Protein AF-K2CD62-F1 (afdb_monomer_lite)

Sequence (181 aa):
MSFVRIITGLVWGLQPFIFGIGLYHETVLDNAFIFGSSLVYMVALFSIPYIVRHKRLSSLMQALLIMNMLLNGFGAYGLYTITYHYDDMVHFLSPALLTWGICVWFAPKQLWRPAVFAIVIGLIWEPAEYYGDQIFSTRAYGQSGQPLDTLYDIMMDSFGVWLGLGVFWLTRRPVLNWVRG

Foldseek 3Di:
DDPVVVVVCVVVVVVCVVVVPDDDDLLVLLVVLLVVVVVVLVVVLVCLCVVPVQPLLNVLVNVLSVVLNVLVVVCSVCPVVVDVCSLLVSLQQNLLSQLLSVCLVDDVVPSVVSLVVLLVVLVVVVVVVVVSCVVSVDCSPNHPPDPCRSVSSSVSNNNSNVNSS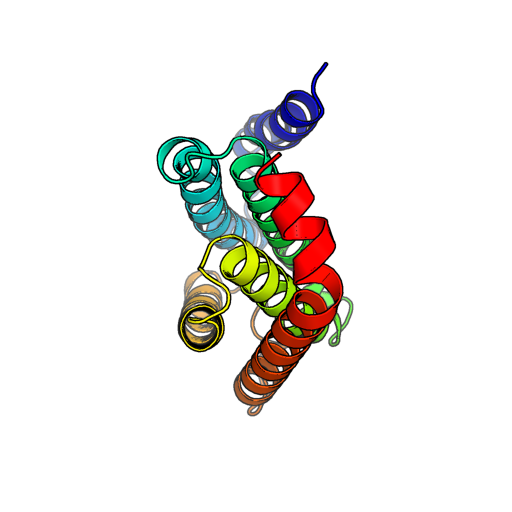VVCVVCVVVSNVVRVD

Secondary structure (DSSP, 8-state):
--HHHHHHHHHHHSHHHHHHS---STHHHHHHHHHHHHHHHHHHHHHHHHH---HHHHHHHHHHHHHHHHHHHHIIIIIHHH-HHHHHHHHHHHHHHHHHHHHHHS-TT-THHHHHHHHHHHHHHHHHHHHHHHHH--S-SSTTT-TTHHHHHHHHHHHHHHHHHHHHHHHHHHHHHHHH-

Radius of gyration: 17.49 Å; chains: 1; bounding box: 36×40×45 Å

Structure (mmCIF, N/CA/C/O backbone):
data_AF-K2CD62-F1
#
_entry.id   AF-K2CD62-F1
#
loop_
_atom_site.group_PDB
_atom_site.id
_atom_site.type_symbol
_atom_site.label_atom_id
_atom_site.label_alt_id
_atom_site.label_comp_id
_atom_site.label_asym_id
_atom_site.label_entity_id
_atom_site.label_seq_id
_atom_site.pdbx_PDB_ins_code
_atom_site.Cartn_x
_atom_site.Cartn_y
_atom_site.Cartn_z
_atom_site.occupancy
_atom_site.B_iso_or_equiv
_atom_site.auth_seq_id
_atom_site.auth_comp_id
_atom_site.auth_asym_id
_atom_site.auth_atom_id
_atom_site.pdbx_PDB_model_num
ATOM 1 N N . MET A 1 1 ? 5.602 23.142 12.545 1.00 42.88 1 MET A N 1
ATOM 2 C CA . MET A 1 1 ? 5.194 22.750 11.174 1.00 42.88 1 MET A CA 1
ATOM 3 C C . MET A 1 1 ? 4.711 21.309 11.226 1.00 42.88 1 MET A C 1
ATOM 5 O O . MET A 1 1 ? 5.395 20.508 11.846 1.00 42.88 1 MET A O 1
ATOM 9 N N . SER A 1 2 ? 3.538 20.975 10.675 1.00 48.81 2 SER A N 1
ATOM 10 C CA . SER A 1 2 ? 3.088 19.575 10.649 1.00 48.81 2 SER A CA 1
ATOM 11 C C . SER A 1 2 ? 3.935 18.770 9.663 1.00 48.81 2 SER A C 1
ATOM 13 O O . SER A 1 2 ? 4.330 19.295 8.625 1.00 48.81 2 SER A O 1
ATOM 15 N N . PHE A 1 3 ? 4.179 17.494 9.964 1.00 36.06 3 PHE A N 1
ATOM 16 C CA . PHE A 1 3 ? 4.850 16.542 9.068 1.00 36.06 3 PHE A CA 1
ATOM 17 C C . PHE A 1 3 ? 4.225 16.533 7.660 1.00 36.06 3 PHE A C 1
ATOM 19 O O . PHE A 1 3 ? 4.929 16.514 6.656 1.00 36.06 3 PHE A O 1
ATOM 26 N N . VAL A 1 4 ? 2.901 16.714 7.597 1.00 37.34 4 VAL A N 1
ATOM 27 C CA . VAL A 1 4 ? 2.138 16.909 6.357 1.00 37.34 4 VAL A CA 1
ATOM 28 C C . VAL A 1 4 ? 2.678 18.082 5.537 1.00 37.34 4 VAL A C 1
ATOM 30 O O . VAL A 1 4 ? 2.911 17.916 4.354 1.00 37.34 4 VAL A O 1
ATOM 33 N N . ARG A 1 5 ? 2.972 19.240 6.143 1.00 36.78 5 ARG A N 1
ATOM 34 C CA . ARG A 1 5 ? 3.532 20.395 5.414 1.00 36.78 5 ARG A CA 1
ATOM 35 C C . ARG A 1 5 ? 4.963 20.168 4.924 1.00 36.78 5 ARG A C 1
ATOM 37 O O . ARG A 1 5 ? 5.334 20.773 3.928 1.00 36.78 5 ARG A O 1
ATOM 44 N N . ILE A 1 6 ? 5.744 19.319 5.592 1.00 42.03 6 ILE A N 1
ATOM 45 C CA . ILE A 1 6 ? 7.111 18.972 5.170 1.00 42.03 6 ILE A CA 1
ATOM 46 C C . ILE A 1 6 ? 7.056 18.059 3.942 1.00 42.03 6 ILE A C 1
ATOM 48 O O . ILE A 1 6 ? 7.719 18.336 2.950 1.00 42.03 6 ILE A O 1
ATOM 52 N N . ILE A 1 7 ? 6.195 17.038 3.964 1.00 44.47 7 ILE A N 1
ATOM 53 C CA . ILE A 1 7 ? 5.979 16.138 2.823 1.00 44.47 7 ILE A CA 1
ATOM 54 C C . ILE A 1 7 ? 5.320 16.883 1.656 1.00 44.47 7 ILE A C 1
ATOM 56 O O . ILE A 1 7 ? 5.773 16.758 0.526 1.00 44.47 7 ILE A O 1
ATOM 60 N N . THR A 1 8 ? 4.318 17.734 1.907 1.00 42.09 8 THR A N 1
ATOM 61 C CA . THR A 1 8 ? 3.748 18.616 0.876 1.00 42.09 8 THR A CA 1
ATOM 62 C C . THR A 1 8 ? 4.818 19.559 0.317 1.00 42.09 8 THR A C 1
ATOM 64 O O . THR A 1 8 ? 4.896 19.735 -0.888 1.00 42.09 8 THR A O 1
ATOM 67 N N . GLY A 1 9 ? 5.697 20.115 1.153 1.00 39.41 9 GLY A N 1
ATOM 68 C CA . GLY A 1 9 ? 6.810 20.949 0.696 1.00 39.41 9 GLY A CA 1
ATOM 69 C C . GLY A 1 9 ? 7.837 20.195 -0.154 1.00 39.41 9 GLY A C 1
ATOM 70 O O . GLY A 1 9 ? 8.341 20.758 -1.115 1.00 39.41 9 GLY A O 1
ATOM 71 N N . LEU A 1 10 ? 8.112 18.926 0.148 1.00 44.22 10 LEU A N 1
ATOM 72 C CA . LEU A 1 10 ? 9.024 18.084 -0.634 1.00 44.22 10 LEU A CA 1
ATOM 73 C C . LEU A 1 10 ? 8.400 17.648 -1.967 1.00 44.22 10 LEU A C 1
ATOM 75 O O . LEU A 1 10 ? 9.034 17.776 -3.009 1.00 44.22 10 LEU A O 1
ATOM 79 N N . VAL A 1 11 ? 7.141 17.206 -1.944 1.00 44.22 11 VAL A N 1
ATOM 80 C CA . VAL A 1 11 ? 6.405 16.729 -3.128 1.00 44.22 11 VAL A CA 1
ATOM 81 C C . VAL A 1 11 ? 6.076 17.875 -4.090 1.00 44.22 11 VAL A C 1
ATOM 83 O O . VAL A 1 11 ? 6.214 17.715 -5.298 1.00 44.22 11 VAL A O 1
ATOM 86 N N . TRP A 1 12 ? 5.695 19.049 -3.578 1.00 44.09 12 TRP A N 1
ATOM 87 C CA . TRP A 1 12 ? 5.367 20.215 -4.409 1.00 44.09 12 TRP A CA 1
ATOM 88 C C . TRP A 1 12 ? 6.572 21.124 -4.686 1.00 44.09 12 TRP A C 1
ATOM 90 O O . TRP A 1 12 ? 6.592 21.818 -5.696 1.00 44.09 12 TRP A O 1
ATOM 100 N N . GLY A 1 13 ? 7.592 21.137 -3.822 1.00 46.19 13 GLY A N 1
ATOM 101 C CA . GLY A 1 13 ? 8.785 21.975 -3.991 1.00 46.19 13 GLY A CA 1
ATOM 102 C C . GLY A 1 13 ? 9.747 21.473 -5.069 1.00 46.19 13 GLY A C 1
ATOM 103 O O . GLY A 1 13 ? 10.454 22.277 -5.669 1.00 46.19 13 GLY A O 1
ATOM 104 N N . LEU A 1 14 ? 9.741 20.168 -5.360 1.00 44.09 14 LEU A N 1
ATOM 105 C CA . LEU A 1 14 ? 10.559 19.574 -6.424 1.00 44.09 14 LEU A CA 1
ATOM 106 C C . LEU A 1 14 ? 9.918 19.685 -7.821 1.00 44.09 14 LEU A C 1
ATOM 108 O O . LEU A 1 14 ? 10.620 19.594 -8.825 1.00 44.09 14 LEU A O 1
ATOM 112 N N . GLN A 1 15 ? 8.609 19.944 -7.909 1.00 47.34 15 GLN A N 1
ATOM 113 C CA . GLN A 1 15 ? 7.868 19.975 -9.178 1.00 47.34 15 GLN A CA 1
ATOM 114 C C . GLN A 1 15 ? 8.285 21.107 -10.141 1.00 47.34 15 GLN A C 1
ATOM 116 O O . GLN A 1 15 ? 8.536 20.813 -11.309 1.00 47.34 15 GLN A O 1
ATOM 121 N N . PRO A 1 16 ? 8.430 22.383 -9.729 1.00 45.41 16 PRO A N 1
ATOM 122 C CA . PRO A 1 16 ? 8.771 23.460 -10.667 1.00 45.41 16 PRO A CA 1
ATOM 123 C C . PRO A 1 16 ? 10.185 23.333 -11.250 1.00 45.41 16 PRO A C 1
ATOM 125 O O . PRO A 1 16 ? 10.438 23.784 -12.364 1.00 45.41 16 PRO A O 1
ATOM 128 N N . PHE A 1 17 ? 11.102 22.705 -10.508 1.00 43.62 17 PHE A N 1
ATOM 129 C CA . PHE A 1 17 ? 12.497 22.530 -10.917 1.00 43.62 17 PHE A CA 1
ATOM 130 C C . PHE A 1 17 ? 12.655 21.477 -12.019 1.00 43.62 17 PHE A C 1
ATOM 132 O O . PHE A 1 17 ? 13.476 21.644 -12.916 1.00 43.62 17 PHE A O 1
ATOM 139 N N . ILE A 1 18 ? 11.841 20.420 -11.979 1.00 43.66 18 ILE A N 1
ATOM 140 C CA . ILE A 1 18 ? 11.876 19.329 -12.961 1.00 43.66 18 ILE A CA 1
ATOM 141 C C . ILE A 1 18 ? 11.192 19.757 -14.270 1.00 43.66 18 ILE A C 1
ATOM 143 O O . ILE A 1 18 ? 11.719 19.501 -15.350 1.00 43.66 18 ILE A O 1
ATOM 147 N N . PHE A 1 19 ? 10.071 20.485 -14.192 1.00 40.50 19 PHE A N 1
ATOM 148 C CA . PHE A 1 19 ? 9.355 20.967 -15.382 1.00 40.50 19 PHE A CA 1
ATOM 149 C C . PHE A 1 19 ? 10.038 22.156 -16.084 1.00 40.50 19 PHE A C 1
ATOM 151 O O . PHE A 1 19 ? 9.897 22.305 -17.296 1.00 40.50 19 PHE A O 1
ATOM 158 N N . GLY A 1 20 ? 10.780 23.003 -15.360 1.00 38.69 20 GLY A N 1
ATOM 159 C CA . GLY A 1 20 ? 11.365 24.232 -15.913 1.00 38.69 20 GLY A CA 1
ATOM 160 C C . GLY A 1 20 ? 12.650 24.058 -16.733 1.00 38.69 20 GLY A C 1
ATOM 161 O O . GLY A 1 20 ? 13.001 24.965 -17.483 1.00 38.69 20 GLY A O 1
ATOM 162 N N . ILE A 1 21 ? 13.362 22.931 -16.602 1.00 40.84 21 ILE A N 1
ATOM 163 C CA . ILE A 1 21 ? 14.735 22.785 -17.134 1.00 40.84 21 ILE A CA 1
ATOM 164 C C . ILE A 1 21 ? 14.799 21.919 -18.410 1.00 40.84 21 ILE A C 1
ATOM 166 O O . ILE A 1 21 ? 15.833 21.879 -19.067 1.00 40.84 21 ILE A O 1
ATOM 170 N N . GLY A 1 22 ? 13.691 21.303 -18.842 1.00 38.56 22 GLY A N 1
ATOM 171 C CA . GLY A 1 22 ? 13.569 20.764 -20.207 1.00 38.56 22 GLY A CA 1
ATOM 172 C C . GLY A 1 22 ? 14.662 19.766 -20.616 1.00 38.56 22 GLY A C 1
ATOM 173 O O . GLY A 1 22 ? 15.227 19.889 -21.701 1.00 38.56 22 GLY A O 1
ATOM 174 N N . LEU A 1 23 ? 14.968 18.785 -19.764 1.00 36.06 23 LEU A N 1
ATOM 175 C CA . LEU A 1 23 ? 15.895 17.696 -20.085 1.00 36.06 23 LEU A CA 1
ATOM 176 C C . LEU A 1 23 ? 15.093 16.435 -20.429 1.00 36.06 23 LEU A C 1
ATOM 178 O O . LEU A 1 23 ? 14.470 15.833 -19.558 1.00 36.06 23 LEU A O 1
ATOM 182 N N . TYR A 1 24 ? 15.091 16.064 -21.710 1.00 43.22 24 TYR A N 1
ATOM 183 C CA . TYR A 1 24 ? 14.355 14.916 -22.243 1.00 43.22 24 TYR A CA 1
ATOM 184 C C . TYR A 1 24 ? 15.285 13.704 -22.438 1.00 43.22 24 TYR A C 1
ATOM 186 O O . TYR A 1 24 ? 16.243 13.782 -23.204 1.00 43.22 24 TYR A O 1
ATOM 194 N N . HIS A 1 25 ? 14.989 12.599 -21.743 1.00 41.88 25 HIS A N 1
ATOM 195 C CA . HIS A 1 25 ? 15.550 11.241 -21.894 1.00 41.88 25 HIS A CA 1
ATOM 196 C C . HIS A 1 25 ? 14.562 10.218 -21.271 1.00 41.88 25 HIS A C 1
ATOM 198 O O . HIS A 1 25 ? 13.561 10.657 -20.711 1.00 41.88 25 HIS A O 1
ATOM 204 N N . GLU A 1 26 ? 14.802 8.893 -21.360 1.00 45.34 26 GLU A N 1
ATOM 205 C CA . GLU A 1 26 ? 13.939 7.788 -20.839 1.00 45.34 26 GLU A CA 1
ATOM 206 C C . GLU A 1 26 ? 13.323 8.044 -19.441 1.00 45.34 26 GLU A C 1
ATOM 208 O O . GLU A 1 26 ? 12.186 7.666 -19.175 1.00 45.34 26 GLU A O 1
ATOM 213 N N . THR A 1 27 ? 14.000 8.831 -18.605 1.00 47.22 27 THR A N 1
ATOM 214 C CA . THR A 1 27 ? 13.518 9.358 -17.319 1.00 47.22 27 THR A CA 1
ATOM 215 C C . THR A 1 27 ? 12.177 10.116 -17.368 1.00 47.22 27 THR A C 1
ATOM 217 O O . THR A 1 27 ? 11.486 10.200 -16.357 1.00 47.22 27 THR A O 1
ATOM 220 N N . VAL A 1 28 ? 11.770 10.701 -18.502 1.00 43.00 28 VAL A N 1
ATOM 221 C CA . VAL A 1 28 ? 10.514 11.476 -18.643 1.00 43.00 28 VAL A CA 1
ATOM 222 C C . VAL A 1 28 ? 9.270 10.581 -18.628 1.00 43.00 28 VAL A C 1
ATOM 224 O O . VAL A 1 28 ? 8.196 11.034 -18.232 1.00 43.00 28 VAL A O 1
ATOM 227 N N . LEU A 1 29 ? 9.407 9.319 -19.026 1.00 43.34 29 LEU A N 1
ATOM 228 C CA . LEU A 1 29 ? 8.291 8.385 -19.121 1.00 43.34 29 LEU A CA 1
ATOM 229 C C . LEU A 1 29 ? 8.080 7.612 -17.804 1.00 43.34 29 LEU A C 1
ATOM 231 O O . LEU A 1 29 ? 6.934 7.510 -17.363 1.00 43.34 29 LEU A O 1
ATOM 235 N N . ASP A 1 30 ? 9.156 7.255 -17.087 1.00 48.59 30 ASP A N 1
ATOM 236 C CA . ASP A 1 30 ? 9.096 6.853 -15.665 1.00 48.59 30 ASP A CA 1
ATOM 237 C C . ASP A 1 30 ? 8.337 7.905 -14.835 1.00 48.59 30 ASP A C 1
ATOM 239 O O . ASP A 1 30 ? 7.429 7.597 -14.061 1.00 48.59 30 ASP A O 1
ATOM 243 N N . ASN A 1 31 ? 8.621 9.191 -15.071 1.00 50.00 31 ASN A N 1
ATOM 244 C CA . ASN A 1 31 ? 7.945 10.300 -14.398 1.00 50.00 31 ASN A CA 1
ATOM 245 C C . ASN A 1 31 ? 6.434 10.371 -14.683 1.00 50.00 31 ASN A C 1
ATOM 247 O O . ASN A 1 31 ? 5.696 10.873 -13.837 1.00 50.00 31 ASN A O 1
ATOM 251 N N . ALA A 1 32 ? 5.951 9.880 -15.830 1.00 49.22 32 ALA A N 1
ATOM 252 C CA . ALA A 1 32 ? 4.527 9.866 -16.169 1.00 49.22 32 ALA A CA 1
ATOM 253 C C . ALA A 1 32 ? 3.766 8.735 -15.451 1.00 49.22 32 ALA A C 1
ATOM 255 O O . ALA A 1 32 ? 2.654 8.965 -14.967 1.00 49.22 32 ALA A O 1
ATOM 256 N N . PHE A 1 33 ? 4.378 7.554 -15.304 1.00 52.56 33 PHE A N 1
ATOM 257 C CA . PHE A 1 33 ? 3.842 6.460 -14.483 1.00 52.56 33 PHE A CA 1
ATOM 258 C C . PHE A 1 33 ? 3.861 6.816 -12.987 1.00 52.56 33 PHE A C 1
ATOM 260 O O . PHE A 1 33 ? 2.848 6.678 -12.292 1.00 52.56 33 PHE A O 1
ATOM 267 N N . ILE A 1 34 ? 4.966 7.398 -12.505 1.00 58.00 34 ILE A N 1
ATOM 268 C CA . ILE A 1 34 ? 5.074 7.966 -11.151 1.00 58.00 34 ILE A CA 1
ATOM 269 C C . ILE A 1 34 ? 4.011 9.050 -10.942 1.00 58.00 34 ILE A C 1
ATOM 271 O O . ILE A 1 34 ? 3.372 9.099 -9.892 1.00 58.00 34 ILE A O 1
ATOM 275 N N . PHE A 1 35 ? 3.777 9.913 -11.935 1.00 57.06 35 PHE A N 1
ATOM 276 C CA . PHE A 1 35 ? 2.762 10.965 -11.874 1.00 57.06 35 PHE A CA 1
ATOM 277 C C . PHE A 1 35 ? 1.337 10.399 -11.818 1.00 57.06 35 PHE A C 1
ATOM 279 O O . PHE A 1 35 ? 0.546 10.824 -10.974 1.00 57.06 35 PHE A O 1
ATOM 286 N N . GLY A 1 36 ? 1.010 9.423 -12.670 1.00 58.41 36 GLY A N 1
ATOM 287 C CA . GLY A 1 36 ? -0.306 8.784 -12.713 1.00 58.41 36 GLY A CA 1
ATOM 288 C C . GLY A 1 36 ? -0.634 8.030 -11.425 1.00 58.41 36 GLY A C 1
ATOM 289 O O . GLY A 1 36 ? -1.690 8.253 -10.828 1.00 58.41 36 GLY A O 1
ATOM 290 N N . SER A 1 37 ? 0.300 7.208 -10.940 1.00 62.06 37 SER A N 1
ATOM 291 C CA . SER A 1 37 ? 0.161 6.507 -9.659 1.00 62.06 37 SER A CA 1
ATOM 292 C C . SER A 1 37 ? 0.064 7.501 -8.496 1.00 62.06 37 SER A C 1
ATOM 294 O O . SER A 1 37 ? -0.847 7.398 -7.669 1.00 62.06 37 SER A O 1
ATOM 296 N N . SER A 1 38 ? 0.899 8.546 -8.478 1.00 64.19 38 SER A N 1
ATOM 297 C CA . SER A 1 38 ? 0.837 9.603 -7.462 1.00 64.19 38 SER A CA 1
ATOM 298 C C . SER A 1 38 ? -0.506 10.328 -7.443 1.00 64.19 38 SER A C 1
ATOM 300 O O . SER A 1 38 ? -1.024 10.598 -6.362 1.00 64.19 38 SER A O 1
ATOM 302 N N . LEU A 1 39 ? -1.113 10.602 -8.602 1.00 64.44 39 LEU A N 1
ATOM 303 C CA . LEU A 1 39 ? -2.428 11.241 -8.681 1.00 64.44 39 LEU A CA 1
ATOM 304 C C . LEU A 1 39 ? -3.521 10.355 -8.066 1.00 64.44 39 LEU A C 1
ATOM 306 O O . LEU A 1 39 ? -4.343 10.852 -7.293 1.00 64.44 39 LEU A O 1
ATOM 310 N N . VAL A 1 40 ? -3.503 9.047 -8.341 1.00 65.38 40 VAL A N 1
ATOM 311 C CA . VAL A 1 40 ? -4.442 8.077 -7.749 1.00 65.38 40 VAL A CA 1
ATOM 312 C C . VAL A 1 40 ? -4.294 8.036 -6.228 1.00 65.38 40 VAL A C 1
ATOM 314 O O . VAL A 1 40 ? -5.287 8.163 -5.503 1.00 65.38 40 VAL A O 1
ATOM 317 N N . TYR A 1 41 ? -3.062 7.942 -5.721 1.00 67.62 41 TYR A N 1
ATOM 318 C CA . TYR A 1 41 ? -2.822 7.979 -4.281 1.00 67.62 41 TYR A CA 1
ATOM 319 C C . TYR A 1 41 ? -3.196 9.328 -3.656 1.00 67.62 41 TYR A C 1
ATOM 321 O O . TYR A 1 41 ? -3.754 9.350 -2.561 1.00 67.62 41 TYR A O 1
ATOM 329 N N . MET A 1 42 ? -2.955 10.453 -4.333 1.00 67.75 42 MET A N 1
ATOM 330 C CA . MET A 1 42 ? -3.358 11.780 -3.857 1.00 67.75 42 MET A CA 1
ATOM 331 C C . MET A 1 42 ? -4.879 11.892 -3.750 1.00 67.75 42 MET A C 1
ATOM 333 O O . MET A 1 42 ? -5.381 12.316 -2.708 1.00 67.75 42 MET A O 1
ATOM 337 N N . VAL A 1 43 ? -5.627 11.456 -4.769 1.00 72.75 43 VAL A N 1
ATOM 338 C CA . VAL A 1 43 ? -7.096 11.399 -4.716 1.00 72.75 43 VAL A CA 1
ATOM 339 C C . VAL A 1 43 ? -7.551 10.547 -3.533 1.00 72.75 43 VAL A C 1
ATOM 341 O O . VAL A 1 43 ? -8.404 10.991 -2.759 1.00 72.75 43 VAL A O 1
ATOM 344 N N . ALA A 1 44 ? -6.949 9.373 -3.324 1.00 71.50 44 ALA A N 1
ATOM 345 C CA . ALA A 1 44 ? -7.261 8.523 -2.179 1.00 71.50 44 ALA A CA 1
ATOM 346 C C . ALA A 1 44 ? -6.970 9.235 -0.843 1.00 71.50 44 ALA A C 1
ATOM 348 O O . ALA A 1 44 ? -7.854 9.324 0.011 1.00 71.50 44 ALA A O 1
ATOM 349 N N . LEU A 1 45 ? -5.781 9.825 -0.680 1.00 76.94 45 LEU A N 1
ATOM 350 C CA . LEU A 1 45 ? -5.349 10.540 0.527 1.00 76.94 45 LEU A CA 1
ATOM 351 C C . LEU A 1 45 ? -6.267 11.705 0.900 1.00 76.94 45 LEU A C 1
ATOM 353 O O . LEU A 1 45 ? -6.580 11.883 2.084 1.00 76.94 45 LEU A O 1
ATOM 357 N N . PHE A 1 46 ? -6.700 12.485 -0.092 1.00 76.81 46 PHE A N 1
ATOM 358 C CA . PHE A 1 46 ? -7.619 13.600 0.118 1.00 76.81 46 PHE A CA 1
ATOM 359 C C . PHE A 1 46 ? -9.055 13.138 0.353 1.00 76.81 46 PHE A C 1
ATOM 361 O O . PHE A 1 46 ? -9.780 13.816 1.073 1.00 76.81 46 PHE A O 1
ATOM 368 N N . SER A 1 47 ? -9.457 11.982 -0.178 1.00 77.69 47 SER A N 1
ATOM 369 C CA . SER A 1 47 ? -10.806 11.435 0.012 1.00 77.69 47 SER A CA 1
ATOM 370 C C . SER A 1 47 ? -10.989 10.767 1.381 1.00 77.69 47 SER A C 1
ATOM 372 O O . SER A 1 47 ? -12.081 10.818 1.949 1.00 77.69 47 SER A O 1
ATOM 374 N N . ILE A 1 48 ? -9.930 10.179 1.952 1.00 79.00 48 ILE A N 1
ATOM 375 C CA . ILE A 1 48 ? -9.989 9.407 3.208 1.00 79.00 48 ILE A CA 1
ATOM 376 C C . ILE A 1 48 ? -10.644 10.172 4.379 1.00 79.00 48 ILE A C 1
ATOM 378 O O . ILE A 1 48 ? -11.534 9.592 5.000 1.00 79.00 48 ILE A O 1
ATOM 382 N N . PRO A 1 49 ? -10.322 11.449 4.674 1.00 80.31 49 PRO A N 1
ATOM 383 C CA . PRO A 1 49 ? -10.967 12.197 5.762 1.00 80.31 49 PRO A CA 1
ATOM 384 C C . PRO A 1 49 ? -12.474 12.396 5.602 1.00 80.31 49 PRO A C 1
ATOM 386 O O . PRO A 1 49 ? -13.175 12.570 6.597 1.00 80.31 49 PRO A O 1
ATOM 389 N N . TYR A 1 50 ? -12.973 12.391 4.365 1.00 78.50 50 TYR A N 1
ATOM 390 C CA . TYR A 1 50 ? -14.394 12.580 4.074 1.00 78.50 50 TYR A CA 1
ATOM 391 C C . TYR A 1 50 ? -15.168 11.261 4.129 1.00 78.50 50 TYR A C 1
ATOM 393 O O . TYR A 1 50 ? -16.332 11.241 4.527 1.00 78.50 50 TYR A O 1
ATOM 401 N N . ILE A 1 51 ? -14.518 10.153 3.765 1.00 81.19 51 ILE A N 1
ATOM 402 C CA . ILE A 1 51 ? -15.124 8.818 3.775 1.00 81.19 51 ILE A CA 1
ATOM 403 C C . ILE A 1 51 ? -15.049 8.200 5.186 1.00 81.19 51 ILE A C 1
ATOM 405 O O . ILE A 1 51 ? -15.983 7.535 5.645 1.00 81.19 51 ILE A O 1
ATOM 409 N N . VAL A 1 52 ? -13.955 8.438 5.912 1.00 81.56 52 VAL A N 1
ATOM 410 C CA . VAL A 1 52 ? -13.669 7.825 7.212 1.00 81.56 52 VAL A CA 1
ATOM 411 C C . VAL A 1 52 ? -14.002 8.786 8.352 1.00 81.56 52 VAL A C 1
ATOM 413 O O . VAL A 1 52 ? -13.240 9.687 8.688 1.00 81.56 52 VAL A O 1
ATOM 416 N N . ARG A 1 53 ? -15.131 8.538 9.026 1.00 76.69 53 ARG A N 1
ATOM 417 C CA . ARG A 1 53 ? -15.637 9.406 10.111 1.00 76.69 53 ARG A CA 1
ATOM 418 C C . ARG A 1 53 ? -14.725 9.493 11.341 1.00 76.69 53 ARG A C 1
ATOM 420 O O . ARG A 1 53 ? -14.736 10.501 12.045 1.00 76.69 53 ARG A O 1
ATOM 427 N N . HIS A 1 54 ? -13.960 8.445 11.640 1.00 83.00 54 HIS A N 1
ATOM 428 C CA . HIS A 1 54 ? -13.077 8.424 12.808 1.00 83.00 54 HIS A CA 1
ATOM 429 C C . HIS A 1 54 ? -11.737 9.086 12.477 1.00 83.00 54 HIS A C 1
ATOM 431 O O . HIS A 1 54 ? -10.962 8.540 11.697 1.00 83.00 54 HIS A O 1
ATOM 437 N N . LYS A 1 55 ? -11.417 10.217 13.125 1.00 85.88 55 LYS A N 1
ATOM 438 C CA . LYS A 1 55 ? -10.166 10.967 12.882 1.00 85.88 55 LYS A CA 1
ATOM 439 C C . LYS A 1 55 ? -8.913 10.091 12.985 1.00 85.88 55 LYS A C 1
ATOM 441 O O . LYS A 1 55 ? -8.059 10.150 12.110 1.00 85.88 55 LYS A O 1
ATOM 446 N N . ARG A 1 56 ? -8.824 9.245 14.018 1.00 87.94 56 ARG A N 1
ATOM 447 C CA . ARG A 1 56 ? -7.679 8.339 14.224 1.0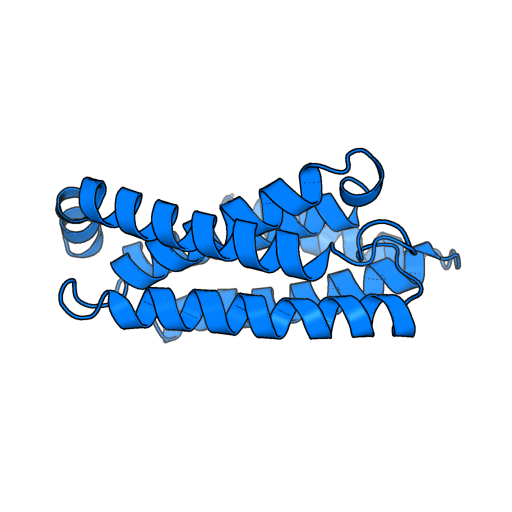0 87.94 56 ARG A CA 1
ATOM 448 C C . ARG A 1 56 ? -7.563 7.286 13.121 1.00 87.94 56 ARG A C 1
ATOM 450 O O . ARG A 1 56 ? -6.463 7.041 12.640 1.00 87.94 56 ARG A O 1
ATOM 457 N N . LEU A 1 57 ? -8.691 6.723 12.678 1.00 86.94 57 LEU A N 1
ATOM 458 C CA . LEU A 1 57 ? -8.724 5.791 11.548 1.00 86.94 57 LEU A CA 1
ATOM 459 C C . LEU A 1 57 ? -8.313 6.480 10.247 1.00 86.94 57 LEU A C 1
ATOM 461 O O . LEU A 1 57 ? -7.502 5.941 9.507 1.00 86.94 57 LEU A O 1
ATOM 465 N N . SER A 1 58 ? -8.824 7.687 9.999 1.00 86.44 58 SER A N 1
ATOM 466 C CA . SER A 1 58 ? -8.457 8.488 8.833 1.00 86.44 58 SER A CA 1
ATOM 467 C C . SER A 1 58 ? -6.952 8.748 8.800 1.00 86.44 58 SER A C 1
ATOM 469 O O . SER A 1 58 ? -6.326 8.538 7.768 1.00 86.44 58 SER A O 1
ATOM 471 N N . SER A 1 59 ? -6.352 9.173 9.917 1.00 86.81 59 SER A N 1
ATOM 472 C CA . SER A 1 59 ? -4.905 9.405 9.989 1.00 86.81 59 SER A CA 1
ATOM 473 C C . SER A 1 59 ? -4.097 8.124 9.799 1.00 86.81 59 SER A C 1
ATOM 475 O O . SER A 1 59 ? -3.082 8.151 9.110 1.00 86.81 59 SER A O 1
ATOM 477 N N . LEU A 1 60 ? -4.551 7.000 10.365 1.00 88.25 60 LEU A N 1
ATOM 478 C CA . LEU A 1 60 ? -3.910 5.702 10.169 1.00 88.25 60 LEU A CA 1
ATOM 479 C C . LEU A 1 60 ? -3.922 5.298 8.693 1.00 88.25 60 LEU A C 1
ATOM 481 O O . LEU A 1 60 ? -2.885 4.958 8.137 1.00 88.25 60 LEU A O 1
ATOM 485 N N . MET A 1 61 ? -5.085 5.372 8.048 1.00 85.38 61 MET A N 1
ATOM 486 C CA . MET A 1 61 ? -5.215 5.011 6.641 1.00 85.38 61 MET A CA 1
ATOM 487 C C . MET A 1 61 ? -4.407 5.936 5.726 1.00 85.38 61 MET A C 1
ATOM 489 O O . MET A 1 61 ? -3.777 5.459 4.788 1.00 85.38 61 MET A O 1
ATOM 493 N N . GLN A 1 62 ? -4.359 7.239 6.020 1.00 85.38 62 GLN A N 1
ATOM 494 C CA . GLN A 1 62 ? -3.481 8.166 5.304 1.00 85.38 62 GLN A CA 1
ATOM 495 C C . GLN A 1 62 ? -2.006 7.802 5.470 1.00 85.38 62 GLN A C 1
ATOM 497 O O . GLN A 1 62 ? -1.274 7.807 4.488 1.00 85.38 62 GLN A O 1
ATOM 502 N N . ALA A 1 63 ? -1.567 7.457 6.683 1.00 86.25 63 ALA A N 1
ATOM 503 C CA . ALA A 1 63 ? -0.189 7.041 6.920 1.00 86.25 63 ALA A CA 1
ATOM 504 C C . ALA A 1 63 ? 0.165 5.770 6.131 1.00 86.25 63 ALA A C 1
ATOM 506 O O . ALA A 1 63 ? 1.233 5.711 5.531 1.00 86.25 63 ALA A O 1
ATOM 507 N N . LEU A 1 64 ? -0.742 4.790 6.076 1.00 87.50 64 LEU A N 1
ATOM 508 C CA . LEU A 1 64 ? -0.548 3.564 5.297 1.00 87.50 64 LEU A CA 1
ATOM 509 C C . LEU A 1 64 ? -0.474 3.838 3.792 1.00 87.50 64 LEU A C 1
ATOM 511 O O . LEU A 1 64 ? 0.411 3.313 3.127 1.00 87.50 64 LEU A O 1
ATOM 515 N N . LEU A 1 65 ? -1.347 4.701 3.264 1.00 82.50 65 LEU A N 1
ATOM 516 C CA . LEU A 1 65 ? -1.298 5.118 1.860 1.00 82.50 65 LEU A CA 1
ATOM 517 C C . LEU A 1 65 ? -0.013 5.890 1.530 1.00 82.50 65 LEU A C 1
ATOM 519 O O . LEU A 1 65 ? 0.580 5.643 0.486 1.00 82.50 65 LEU A O 1
ATOM 523 N N . ILE A 1 66 ? 0.445 6.779 2.419 1.00 82.00 66 ILE A N 1
ATOM 524 C CA . ILE A 1 66 ? 1.727 7.486 2.260 1.00 82.00 66 ILE A CA 1
ATOM 525 C C . ILE A 1 66 ? 2.883 6.487 2.251 1.00 82.00 66 ILE A C 1
ATOM 527 O O . ILE A 1 66 ? 3.751 6.584 1.393 1.00 82.00 66 ILE A O 1
ATOM 531 N N . MET A 1 67 ? 2.899 5.515 3.167 1.00 83.31 67 MET A N 1
ATOM 532 C CA . MET A 1 67 ? 3.928 4.472 3.160 1.00 83.31 67 MET A CA 1
ATOM 533 C C . MET A 1 67 ? 3.905 3.678 1.853 1.00 83.31 67 MET A C 1
ATOM 535 O O . MET A 1 67 ? 4.965 3.428 1.291 1.00 83.31 67 MET A O 1
ATOM 539 N N . ASN A 1 68 ? 2.720 3.362 1.326 1.00 82.94 68 ASN A N 1
ATOM 540 C CA . ASN A 1 68 ? 2.594 2.673 0.045 1.00 82.94 68 ASN A CA 1
ATOM 541 C C . ASN A 1 68 ? 3.141 3.498 -1.125 1.00 82.94 68 ASN A C 1
ATOM 543 O O . ASN A 1 68 ? 3.890 2.974 -1.946 1.00 82.94 68 ASN A O 1
ATOM 547 N N . MET A 1 69 ? 2.816 4.795 -1.164 1.00 78.81 69 MET A N 1
ATOM 548 C CA . MET A 1 69 ? 3.383 5.733 -2.137 1.00 78.81 69 MET A CA 1
ATOM 549 C C . MET A 1 69 ? 4.902 5.801 -2.041 1.00 78.81 69 MET A C 1
ATOM 551 O O . MET A 1 69 ? 5.563 5.853 -3.067 1.00 78.81 69 MET A O 1
ATOM 555 N N . LEU A 1 70 ? 5.457 5.836 -0.827 1.00 78.69 70 LEU A N 1
ATOM 556 C CA . LEU A 1 70 ? 6.901 5.924 -0.632 1.00 78.69 70 LEU A CA 1
ATOM 557 C C . LEU A 1 70 ? 7.606 4.654 -1.113 1.00 78.69 70 LEU A C 1
ATOM 559 O O . LEU A 1 70 ? 8.621 4.768 -1.788 1.00 78.69 70 LEU A O 1
ATOM 563 N N . LEU A 1 71 ? 7.062 3.470 -0.810 1.00 79.31 71 LEU A N 1
ATOM 564 C CA . LEU A 1 71 ? 7.598 2.191 -1.291 1.00 79.31 71 LEU A CA 1
ATOM 565 C C . LEU A 1 71 ? 7.632 2.146 -2.828 1.00 79.31 71 LEU A C 1
ATOM 567 O O . LEU A 1 71 ? 8.688 1.961 -3.419 1.00 79.31 71 LEU A O 1
ATOM 571 N N . ASN A 1 72 ? 6.505 2.437 -3.477 1.00 75.25 72 ASN A N 1
ATOM 572 C CA . ASN A 1 72 ? 6.429 2.456 -4.942 1.00 75.25 72 ASN A CA 1
ATOM 573 C C . ASN A 1 72 ? 7.299 3.573 -5.551 1.00 75.25 72 ASN A C 1
ATOM 575 O O . ASN A 1 72 ? 7.993 3.377 -6.544 1.00 75.25 72 ASN A O 1
ATOM 579 N N . GLY A 1 73 ? 7.314 4.754 -4.927 1.00 71.25 73 GLY A N 1
ATOM 580 C CA . GLY A 1 73 ? 8.093 5.901 -5.388 1.00 71.25 73 GLY A CA 1
ATOM 581 C C . GLY A 1 73 ? 9.602 5.672 -5.316 1.00 71.25 73 GLY A C 1
ATOM 582 O O . GLY A 1 73 ? 10.327 6.110 -6.204 1.00 71.25 73 GLY A O 1
ATOM 583 N N . PHE A 1 74 ? 10.092 4.965 -4.295 1.00 70.19 74 PHE A N 1
ATOM 584 C CA . PHE A 1 74 ? 11.498 4.573 -4.225 1.00 70.19 74 PHE A CA 1
ATOM 585 C C . PHE A 1 74 ? 11.860 3.522 -5.280 1.00 70.19 74 PHE A C 1
ATOM 587 O O . PHE A 1 74 ? 12.945 3.609 -5.857 1.00 70.19 74 PHE A O 1
ATOM 594 N N . GLY A 1 75 ? 10.954 2.582 -5.562 1.00 68.38 75 GLY A N 1
ATOM 595 C CA . GLY A 1 75 ? 11.080 1.648 -6.682 1.00 68.38 75 GLY A CA 1
ATOM 596 C C . GLY A 1 75 ? 11.313 2.386 -7.993 1.00 68.38 75 GLY A C 1
ATOM 597 O O . GLY A 1 75 ? 12.347 2.207 -8.641 1.00 68.38 75 GLY A O 1
ATOM 598 N N . ALA A 1 76 ? 10.414 3.318 -8.302 1.00 66.44 76 ALA A N 1
ATOM 599 C CA . ALA A 1 76 ? 10.459 4.109 -9.523 1.00 66.44 76 ALA A CA 1
ATOM 600 C C . ALA A 1 76 ? 11.624 5.123 -9.576 1.00 66.44 76 ALA A C 1
ATOM 602 O O . ALA A 1 76 ? 12.053 5.522 -10.652 1.00 66.44 76 ALA A O 1
ATOM 603 N N . TYR A 1 77 ? 12.208 5.501 -8.432 1.00 64.31 77 TYR A N 1
ATOM 604 C CA . TYR A 1 77 ? 13.460 6.274 -8.380 1.00 64.31 77 TYR A CA 1
ATOM 605 C C . TYR A 1 77 ? 14.711 5.422 -8.687 1.00 64.31 77 TYR A C 1
ATOM 607 O O . TYR A 1 77 ? 15.842 5.903 -8.597 1.00 64.31 77 TYR A O 1
ATOM 615 N N . GLY A 1 78 ? 14.522 4.148 -9.039 1.00 62.78 78 GLY A N 1
ATOM 616 C CA . GLY A 1 78 ? 15.561 3.254 -9.534 1.00 62.78 78 GLY A CA 1
ATOM 617 C C . GLY A 1 78 ? 15.822 2.034 -8.656 1.00 62.78 78 GLY A C 1
ATOM 618 O O . GLY A 1 78 ? 16.628 1.194 -9.056 1.00 62.78 78 GLY A O 1
ATOM 619 N N . LEU A 1 79 ? 15.161 1.871 -7.501 1.00 66.12 79 LEU A N 1
ATOM 620 C CA . LEU A 1 79 ? 15.381 0.682 -6.664 1.00 66.12 79 LEU A CA 1
ATOM 621 C C . LEU A 1 79 ? 14.926 -0.617 -7.340 1.00 66.12 79 LEU A C 1
ATOM 623 O O . LEU A 1 79 ? 15.585 -1.634 -7.119 1.00 66.12 79 LEU A O 1
ATOM 627 N N . TYR A 1 80 ? 13.921 -0.569 -8.225 1.00 68.75 80 TYR A N 1
ATOM 628 C CA . TYR A 1 80 ? 13.539 -1.718 -9.061 1.00 68.75 80 TYR A CA 1
ATOM 629 C C . TYR A 1 80 ? 14.708 -2.228 -9.919 1.00 68.75 80 TYR A C 1
ATOM 631 O O . TYR A 1 80 ? 14.881 -3.424 -10.125 1.00 68.75 80 TYR A O 1
ATOM 639 N N . THR A 1 81 ? 15.595 -1.327 -10.351 1.00 65.06 81 THR A N 1
ATOM 640 C CA . THR A 1 81 ? 16.750 -1.677 -11.196 1.00 65.06 81 THR A CA 1
ATOM 641 C C . THR A 1 81 ? 18.002 -2.078 -10.412 1.00 65.06 81 THR A C 1
ATOM 643 O O . THR A 1 81 ? 18.918 -2.671 -10.983 1.00 65.06 81 THR A O 1
ATOM 646 N N . ILE A 1 82 ? 18.066 -1.757 -9.114 1.00 65.88 82 ILE A N 1
ATOM 647 C CA . ILE A 1 82 ? 19.252 -1.981 -8.271 1.00 65.88 82 ILE A CA 1
ATOM 648 C C . ILE A 1 82 ? 19.228 -3.372 -7.633 1.00 65.88 82 ILE A C 1
ATOM 650 O O . ILE A 1 82 ? 20.281 -3.982 -7.444 1.00 65.88 82 ILE A O 1
ATOM 654 N N . THR A 1 83 ? 18.046 -3.884 -7.290 1.00 68.75 83 THR A N 1
ATOM 655 C CA . THR A 1 83 ? 17.901 -5.212 -6.693 1.00 68.75 83 THR A CA 1
ATOM 656 C C . THR A 1 83 ? 16.603 -5.863 -7.133 1.00 68.75 83 THR A C 1
ATOM 658 O O . THR A 1 83 ? 15.530 -5.302 -6.942 1.00 68.75 83 THR A O 1
ATOM 661 N N . TYR A 1 84 ? 16.716 -7.093 -7.634 1.00 65.50 84 TYR A N 1
ATOM 662 C CA . TYR A 1 84 ? 15.584 -7.932 -8.034 1.00 65.50 84 TYR A CA 1
ATOM 663 C C . TYR A 1 84 ? 14.575 -8.140 -6.896 1.00 65.50 84 TYR A C 1
ATOM 665 O O . TYR A 1 84 ? 13.394 -8.287 -7.140 1.00 65.50 84 TYR A O 1
ATOM 673 N N . HIS A 1 85 ? 15.025 -8.077 -5.641 1.00 80.06 85 HIS A N 1
ATOM 674 C CA . HIS A 1 85 ? 14.160 -8.283 -4.477 1.00 80.06 85 HIS A CA 1
ATOM 675 C C . HIS A 1 85 ? 13.422 -7.034 -3.998 1.00 80.06 85 HIS A C 1
ATOM 677 O O . HIS A 1 85 ? 12.693 -7.106 -3.007 1.00 80.06 85 HIS A O 1
ATOM 683 N N . TYR A 1 86 ? 13.668 -5.865 -4.602 1.00 79.62 86 TYR A N 1
ATOM 684 C CA . TYR A 1 86 ? 12.934 -4.670 -4.191 1.00 79.62 86 TYR A CA 1
ATOM 685 C C . TYR A 1 86 ? 11.467 -4.796 -4.574 1.00 79.62 86 TYR A C 1
ATOM 687 O O . TYR A 1 86 ? 10.603 -4.492 -3.757 1.00 79.62 86 TYR A O 1
ATOM 695 N N . ASP A 1 87 ? 11.220 -5.274 -5.786 1.00 79.00 87 ASP A N 1
ATOM 696 C CA . ASP A 1 87 ? 9.880 -5.433 -6.317 1.00 79.00 87 ASP A CA 1
ATOM 697 C C . ASP A 1 87 ? 9.085 -6.484 -5.537 1.00 79.00 87 ASP A C 1
ATOM 699 O O . ASP A 1 87 ? 8.068 -6.154 -4.926 1.00 79.00 87 ASP A O 1
ATOM 703 N N . ASP A 1 88 ? 9.692 -7.658 -5.319 1.00 84.75 88 ASP A N 1
ATOM 704 C CA . ASP A 1 88 ? 9.212 -8.681 -4.383 1.00 84.75 88 ASP A CA 1
ATOM 705 C C . ASP A 1 88 ? 8.791 -8.089 -3.024 1.00 84.75 88 ASP A C 1
ATOM 707 O O . ASP A 1 88 ? 7.766 -8.440 -2.435 1.00 84.75 88 ASP A O 1
ATOM 711 N N . MET A 1 89 ? 9.618 -7.194 -2.472 1.00 87.19 89 MET A N 1
ATOM 712 C CA . MET A 1 89 ? 9.368 -6.570 -1.176 1.00 87.19 89 MET A CA 1
ATOM 713 C C . MET A 1 89 ? 8.186 -5.597 -1.241 1.00 87.19 89 MET A C 1
ATOM 715 O O . MET A 1 89 ? 7.418 -5.530 -0.277 1.00 87.19 89 MET A O 1
ATOM 719 N N . VAL A 1 90 ? 8.036 -4.841 -2.330 1.00 86.06 90 VAL A N 1
ATOM 720 C CA . VAL A 1 90 ? 6.893 -3.944 -2.543 1.00 86.06 90 VAL A CA 1
ATOM 721 C C . VAL A 1 90 ? 5.615 -4.772 -2.675 1.00 86.06 90 VAL A C 1
ATOM 723 O O . VAL A 1 90 ? 4.696 -4.549 -1.884 1.00 86.06 90 VAL A O 1
ATOM 726 N N . HIS A 1 91 ? 5.603 -5.796 -3.530 1.00 87.12 91 HIS A N 1
ATOM 727 C CA . HIS A 1 91 ? 4.495 -6.748 -3.675 1.00 87.12 91 HIS A CA 1
ATOM 728 C C . HIS A 1 91 ? 4.173 -7.502 -2.383 1.00 87.12 91 HIS A C 1
ATOM 730 O O . HIS A 1 91 ? 3.034 -7.845 -2.105 1.00 87.12 91 HIS A O 1
ATOM 736 N N . PHE A 1 92 ? 5.132 -7.691 -1.482 1.00 90.81 92 PHE A N 1
ATOM 737 C CA . PHE A 1 92 ? 4.835 -8.251 -0.166 1.00 90.81 92 PHE A CA 1
ATOM 738 C C . PHE A 1 92 ? 4.263 -7.221 0.824 1.00 90.81 92 PHE A C 1
ATOM 740 O O . PHE A 1 92 ? 3.254 -7.459 1.498 1.00 90.81 92 PHE A O 1
ATOM 747 N N . LEU A 1 93 ? 4.920 -6.068 0.973 1.00 91.19 93 LEU A N 1
ATOM 748 C CA . LEU A 1 93 ? 4.599 -5.096 2.021 1.00 91.19 93 LEU A CA 1
ATOM 749 C C . LEU A 1 93 ? 3.362 -4.264 1.693 1.00 91.19 93 LEU A C 1
ATOM 751 O O . LEU A 1 93 ? 2.567 -3.980 2.593 1.00 91.19 93 LEU A O 1
ATOM 755 N N . SER A 1 94 ? 3.176 -3.879 0.434 1.00 89.19 94 SER A N 1
ATOM 756 C CA . SER A 1 94 ? 2.052 -3.054 0.000 1.00 89.19 94 SER A CA 1
ATOM 757 C C . SER A 1 94 ? 0.690 -3.689 0.311 1.00 89.19 94 SER A C 1
ATOM 759 O O . SER A 1 94 ? -0.103 -3.085 1.051 1.00 89.19 94 SER A O 1
ATOM 761 N N . PRO A 1 95 ? 0.397 -4.923 -0.134 1.00 89.12 95 PRO A N 1
ATOM 762 C CA . PRO A 1 95 ? -0.852 -5.590 0.210 1.00 89.12 95 PRO A CA 1
ATOM 763 C C . PRO A 1 95 ? -0.942 -5.959 1.690 1.00 89.12 95 PRO A C 1
ATOM 765 O O . PRO A 1 95 ? -2.053 -5.959 2.225 1.00 89.12 95 PRO A O 1
ATOM 768 N N . ALA A 1 96 ? 0.171 -6.192 2.398 1.00 92.19 96 ALA A N 1
ATOM 769 C CA . ALA A 1 96 ? 0.140 -6.389 3.849 1.00 92.19 96 ALA A CA 1
ATOM 770 C C . ALA A 1 96 ? -0.372 -5.144 4.589 1.00 92.19 96 ALA A C 1
ATOM 772 O O . ALA A 1 96 ? -1.287 -5.237 5.419 1.00 92.19 96 ALA A O 1
ATOM 773 N N . LEU A 1 97 ? 0.172 -3.970 4.257 1.00 90.56 97 LEU A N 1
ATOM 774 C CA . LEU A 1 97 ? -0.221 -2.685 4.836 1.00 90.56 97 LEU A CA 1
ATOM 775 C C . LEU A 1 97 ? -1.673 -2.335 4.492 1.00 90.56 97 LEU A C 1
ATOM 777 O O . LEU A 1 97 ? -2.442 -1.950 5.381 1.00 90.56 97 LEU A O 1
ATOM 781 N N . LEU A 1 98 ? -2.064 -2.503 3.225 1.00 86.88 98 LEU A N 1
ATOM 782 C CA . LEU A 1 98 ? -3.428 -2.243 2.764 1.00 86.88 98 LEU A CA 1
ATOM 783 C C . LEU A 1 98 ? -4.432 -3.183 3.433 1.00 86.88 98 LEU A C 1
ATOM 785 O O . LEU A 1 98 ? -5.421 -2.713 3.997 1.00 86.88 98 LEU A O 1
ATOM 789 N N . THR A 1 99 ? -4.162 -4.489 3.448 1.00 89.44 99 THR A N 1
ATOM 790 C CA . THR A 1 99 ? -5.034 -5.483 4.089 1.00 89.44 99 THR A CA 1
ATOM 791 C C . THR A 1 99 ? -5.228 -5.157 5.561 1.00 89.44 99 THR A C 1
ATOM 793 O O . THR A 1 99 ? -6.365 -5.084 6.028 1.00 89.44 99 THR A O 1
ATOM 796 N N . TRP A 1 100 ? -4.141 -4.882 6.288 1.00 90.50 100 TRP A N 1
ATOM 797 C CA . TRP A 1 100 ? -4.213 -4.512 7.697 1.00 90.50 100 TRP A CA 1
ATOM 798 C C . TRP A 1 100 ? -5.054 -3.248 7.919 1.00 90.50 100 TRP A C 1
ATOM 800 O O . TRP A 1 100 ? -5.990 -3.266 8.721 1.00 90.50 100 TRP A O 1
ATOM 810 N N . GLY A 1 101 ? -4.787 -2.169 7.175 1.00 87.81 101 GLY A N 1
ATOM 811 C CA . GLY A 1 101 ? -5.529 -0.910 7.289 1.00 87.81 101 GLY A CA 1
ATOM 812 C C . GLY A 1 101 ? -7.019 -1.056 6.984 1.00 87.81 101 GLY A C 1
ATOM 813 O O . GLY A 1 101 ? -7.869 -0.547 7.720 1.00 87.81 101 GLY A O 1
ATOM 814 N N . ILE A 1 102 ? -7.348 -1.811 5.938 1.00 85.81 102 ILE A N 1
ATOM 815 C CA . ILE A 1 102 ? -8.727 -2.093 5.542 1.00 85.81 102 ILE A CA 1
ATOM 816 C C . ILE A 1 102 ? -9.413 -2.972 6.594 1.00 85.81 102 ILE A C 1
ATOM 818 O O . ILE A 1 102 ? -10.555 -2.701 6.960 1.00 85.81 102 ILE A O 1
ATOM 822 N N . CYS A 1 103 ? -8.734 -3.966 7.171 1.00 88.06 103 CYS A N 1
ATOM 823 C CA . CYS A 1 103 ? -9.278 -4.742 8.288 1.00 88.06 103 CYS A CA 1
ATOM 824 C C . CYS A 1 103 ? -9.594 -3.878 9.515 1.00 88.06 103 CYS A C 1
ATOM 826 O O . CYS A 1 103 ? -10.572 -4.152 10.207 1.00 88.06 103 CYS A O 1
ATOM 828 N N . VAL A 1 104 ? -8.798 -2.841 9.794 1.00 85.56 104 VAL A N 1
ATOM 829 C CA . VAL A 1 104 ? -9.086 -1.889 10.880 1.00 85.56 104 VAL A CA 1
ATOM 830 C C . VAL A 1 104 ? -10.318 -1.035 10.558 1.00 85.56 104 VAL A C 1
ATOM 832 O O . VAL A 1 104 ? -11.074 -0.681 11.466 1.00 85.56 104 VAL A O 1
ATOM 835 N N . TRP A 1 105 ? -10.548 -0.730 9.280 1.00 83.62 105 TRP A N 1
ATOM 836 C CA . TRP A 1 105 ? -11.724 0.011 8.831 1.00 83.62 105 TRP A CA 1
ATOM 837 C C . TRP A 1 105 ? -13.006 -0.835 8.861 1.00 83.62 105 TRP A C 1
ATOM 839 O O . TRP A 1 105 ? -14.044 -0.376 9.347 1.00 83.62 105 TRP A O 1
ATOM 849 N N . PHE A 1 106 ? -12.953 -2.080 8.390 1.00 79.50 106 PHE A N 1
ATOM 850 C CA . PHE A 1 106 ? -14.109 -2.975 8.367 1.00 79.50 106 PHE A CA 1
ATOM 851 C C . PHE A 1 106 ? -14.356 -3.667 9.717 1.00 79.50 106 PHE A C 1
ATOM 853 O O . PHE A 1 106 ? -13.498 -3.778 10.590 1.00 79.50 106 PHE A O 1
ATOM 860 N N . ALA A 1 107 ? -15.580 -4.160 9.919 1.00 67.75 107 ALA A N 1
ATOM 861 C CA . ALA A 1 107 ? -15.902 -4.911 11.126 1.00 67.75 107 ALA A CA 1
ATOM 862 C C . ALA A 1 107 ? -15.117 -6.245 11.172 1.00 67.75 107 ALA A C 1
ATOM 864 O O . ALA A 1 107 ? -15.014 -6.918 10.144 1.00 67.75 107 ALA A O 1
ATOM 865 N N . PRO A 1 108 ? -14.690 -6.727 12.360 1.00 67.25 108 PRO A N 1
ATOM 866 C CA . PRO A 1 108 ? -13.902 -7.962 12.505 1.00 67.25 108 PRO A CA 1
ATOM 867 C C . PRO A 1 108 ? -14.558 -9.233 11.943 1.00 67.25 108 PRO A C 1
ATOM 869 O O . PRO A 1 108 ? -13.907 -10.263 11.836 1.00 67.25 108 PRO A O 1
ATOM 872 N N . LYS A 1 109 ? -15.861 -9.190 11.639 1.00 68.38 109 LYS A N 1
ATOM 873 C CA . LYS A 1 109 ? -16.629 -10.309 11.074 1.00 68.38 109 LYS A CA 1
ATOM 874 C C . LYS A 1 109 ? -16.588 -10.363 9.539 1.00 68.38 109 LYS A C 1
ATOM 876 O O . LYS A 1 109 ? -17.145 -11.284 8.959 1.00 68.38 109 LYS A O 1
ATOM 881 N N . GLN A 1 110 ? -15.970 -9.383 8.876 1.00 76.12 110 GLN A N 1
ATOM 882 C CA . GLN A 1 110 ? -15.953 -9.248 7.413 1.00 76.12 110 GLN A CA 1
ATOM 883 C C . GLN A 1 110 ? -14.534 -9.315 6.829 1.00 76.12 110 GLN A C 1
ATOM 885 O O . GLN A 1 110 ? -14.277 -8.720 5.790 1.00 76.12 110 GLN A O 1
ATOM 890 N N . LEU A 1 111 ? -13.618 -10.044 7.477 1.00 73.25 111 LEU A N 1
ATOM 891 C CA . LEU A 1 111 ? -12.187 -10.090 7.123 1.00 73.25 111 LEU A CA 1
ATOM 892 C C . LEU A 1 111 ? -11.886 -10.647 5.727 1.00 73.25 111 LEU A C 1
ATOM 894 O O . LEU A 1 111 ? -10.843 -10.335 5.164 1.00 73.25 111 LEU A O 1
ATOM 898 N N . TRP A 1 112 ? -12.820 -11.394 5.139 1.00 77.69 112 TRP A N 1
ATOM 899 C CA . TRP A 1 112 ? -12.713 -11.848 3.755 1.00 77.69 112 TRP A CA 1
ATOM 900 C C . TRP A 1 112 ? -12.787 -10.691 2.745 1.00 77.69 112 TRP A C 1
ATOM 902 O O . TRP A 1 112 ? -12.185 -10.780 1.684 1.00 77.69 112 TRP A O 1
ATOM 912 N N . ARG A 1 113 ? -13.479 -9.586 3.063 1.00 80.25 113 ARG A N 1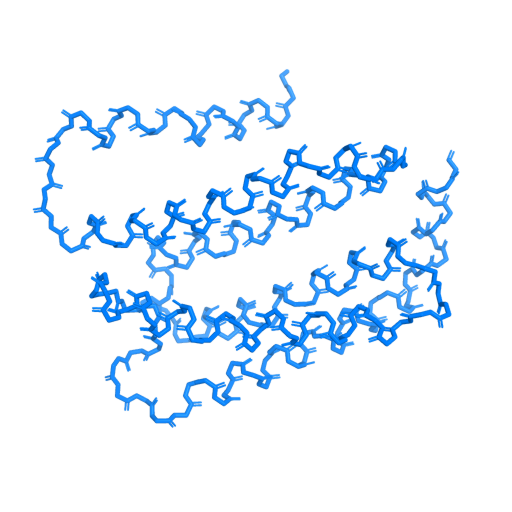
ATOM 913 C CA . ARG A 1 113 ? -13.600 -8.427 2.160 1.00 80.25 113 ARG A CA 1
ATOM 914 C C . ARG A 1 113 ? -12.268 -7.689 1.962 1.00 80.25 113 ARG A C 1
ATOM 916 O O . ARG A 1 113 ? -11.926 -7.467 0.809 1.00 80.25 113 ARG A O 1
ATOM 923 N N . PRO A 1 114 ? -11.506 -7.342 3.022 1.00 75.94 114 PRO A N 1
ATOM 924 C CA . PRO A 1 114 ? -10.148 -6.820 2.889 1.00 75.94 114 PRO A CA 1
ATOM 925 C C . PRO A 1 114 ? -9.230 -7.722 2.063 1.00 75.94 114 PRO A C 1
ATOM 927 O O . PRO A 1 114 ? -8.517 -7.218 1.207 1.00 75.94 114 PRO A O 1
ATOM 930 N N . ALA A 1 115 ? -9.285 -9.040 2.286 1.00 76.75 115 ALA A N 1
ATOM 931 C CA . ALA A 1 115 ? -8.456 -9.998 1.559 1.00 76.75 115 ALA A CA 1
ATOM 932 C C . ALA A 1 115 ? -8.798 -10.027 0.062 1.00 76.75 115 ALA A C 1
ATOM 934 O O . ALA A 1 115 ? -7.914 -9.895 -0.775 1.00 76.75 115 ALA A O 1
ATOM 935 N N . VAL A 1 116 ? -10.090 -10.121 -0.275 1.00 83.06 116 VAL A N 1
ATOM 936 C CA . VAL A 1 116 ? -10.553 -10.060 -1.670 1.00 83.06 116 VAL A CA 1
ATOM 937 C C . VAL A 1 116 ? -10.194 -8.719 -2.305 1.00 83.06 116 VAL A C 1
ATOM 939 O O . VAL A 1 116 ? -9.726 -8.695 -3.434 1.00 83.06 116 VAL A O 1
ATOM 942 N N . PHE A 1 117 ? -10.376 -7.608 -1.588 1.00 81.12 117 PHE A N 1
ATOM 943 C CA . PHE A 1 117 ? -10.024 -6.285 -2.094 1.00 81.12 117 PHE A CA 1
ATOM 944 C C . PHE A 1 117 ? -8.530 -6.181 -2.414 1.00 81.12 117 PHE A C 1
ATOM 946 O O . PHE A 1 117 ? -8.183 -5.741 -3.501 1.00 81.12 117 PHE A O 1
ATOM 953 N N . ALA A 1 118 ? -7.655 -6.607 -1.500 1.00 76.38 118 ALA A N 1
ATOM 954 C CA . ALA A 1 118 ? -6.212 -6.536 -1.703 1.00 76.38 118 ALA A CA 1
ATOM 955 C C . ALA A 1 118 ? -5.745 -7.418 -2.873 1.00 76.38 118 ALA A C 1
ATOM 957 O O . ALA A 1 118 ? -4.982 -6.941 -3.704 1.00 76.38 118 ALA A O 1
ATOM 958 N N . ILE A 1 119 ? -6.276 -8.642 -3.001 1.00 79.62 119 ILE A N 1
ATOM 959 C CA . ILE A 1 119 ? -5.980 -9.531 -4.139 1.00 79.62 119 ILE A CA 1
ATOM 960 C C . ILE A 1 119 ? -6.453 -8.912 -5.460 1.00 79.62 119 ILE A C 1
ATOM 962 O O . ILE A 1 119 ? -5.729 -8.933 -6.446 1.00 79.62 119 ILE A O 1
ATOM 966 N N . VAL A 1 120 ? -7.663 -8.344 -5.495 1.00 82.38 120 VAL A N 1
ATOM 967 C CA . VAL A 1 120 ? -8.189 -7.693 -6.707 1.00 82.38 120 VAL A CA 1
ATOM 968 C C . VAL A 1 120 ? -7.338 -6.487 -7.099 1.00 82.38 120 VAL A C 1
ATOM 970 O O . VAL A 1 120 ? -7.116 -6.279 -8.285 1.00 82.38 120 VAL A O 1
ATOM 973 N N . ILE A 1 121 ? -6.853 -5.705 -6.130 1.00 78.00 121 ILE A N 1
ATOM 974 C CA . ILE A 1 121 ? -5.949 -4.583 -6.403 1.00 78.00 121 ILE A CA 1
ATOM 975 C C . ILE A 1 121 ? -4.625 -5.080 -6.997 1.00 78.00 121 ILE A C 1
ATOM 977 O O . ILE A 1 121 ? -4.218 -4.523 -8.009 1.00 78.00 121 ILE A O 1
ATOM 981 N N . GLY A 1 122 ? -4.014 -6.132 -6.442 1.00 74.50 122 GLY A N 1
ATOM 982 C CA . GLY A 1 122 ? -2.797 -6.744 -6.999 1.00 74.50 122 GLY A CA 1
ATOM 983 C C . GLY A 1 122 ? -2.992 -7.243 -8.434 1.00 74.50 122 GLY A C 1
ATOM 984 O O . GLY A 1 122 ? -2.283 -6.847 -9.349 1.00 74.50 122 GLY A O 1
ATOM 985 N N . LEU A 1 123 ? -4.082 -7.976 -8.687 1.00 77.75 123 LEU A N 1
ATOM 986 C CA . LEU A 1 123 ? -4.430 -8.446 -10.036 1.00 77.75 123 LEU A CA 1
ATOM 987 C C . LEU A 1 123 ? -4.712 -7.322 -11.047 1.00 77.75 123 LEU A C 1
ATOM 989 O O . LEU A 1 123 ? -4.629 -7.558 -12.249 1.00 77.75 123 LEU A O 1
ATOM 993 N N . ILE A 1 124 ? -5.115 -6.134 -10.588 1.00 78.12 124 ILE A N 1
ATOM 994 C CA . ILE A 1 124 ? -5.283 -4.946 -11.441 1.00 78.12 124 ILE A CA 1
ATOM 995 C C . ILE A 1 124 ? -3.941 -4.234 -11.650 1.00 78.12 124 ILE A C 1
ATOM 997 O O . ILE A 1 124 ? -3.734 -3.647 -12.713 1.00 78.12 124 ILE A O 1
ATOM 1001 N N . TRP A 1 125 ? -3.060 -4.272 -10.649 1.00 77.06 125 TRP A N 1
ATOM 1002 C CA . TRP A 1 125 ? -1.744 -3.647 -10.680 1.00 77.06 125 TRP A CA 1
ATOM 1003 C C . TRP A 1 125 ? -0.857 -4.270 -11.756 1.00 77.06 125 TRP A C 1
ATOM 1005 O O . TRP A 1 125 ? -0.367 -3.539 -12.605 1.00 77.06 125 TRP A O 1
ATOM 1015 N N . GLU A 1 126 ? -0.797 -5.599 -11.816 1.00 75.38 126 GLU A N 1
ATOM 1016 C CA . GLU A 1 126 ? 0.005 -6.358 -12.788 1.00 75.38 126 GLU A CA 1
ATOM 1017 C C . GLU A 1 126 ? -0.224 -5.934 -14.261 1.00 75.38 126 GLU A C 1
ATOM 1019 O O . GLU A 1 126 ? 0.724 -5.557 -14.954 1.00 75.38 126 GLU A O 1
ATOM 1024 N N . PRO A 1 127 ? -1.469 -5.896 -14.791 1.00 68.62 127 PRO A N 1
ATOM 1025 C CA . PRO A 1 127 ? -1.716 -5.328 -16.112 1.00 68.62 127 PRO A CA 1
ATOM 1026 C C . PRO A 1 127 ? -1.358 -3.845 -16.220 1.00 68.62 127 PRO A C 1
ATOM 1028 O O . PRO A 1 127 ? -0.925 -3.409 -17.282 1.00 68.62 127 PRO A O 1
ATOM 1031 N N . ALA A 1 128 ? -1.600 -3.047 -15.176 1.00 70.44 128 ALA A N 1
ATOM 1032 C CA . ALA A 1 128 ? -1.327 -1.612 -15.210 1.00 70.44 128 ALA A CA 1
ATOM 1033 C C . ALA A 1 128 ? 0.176 -1.322 -15.298 1.00 70.44 128 ALA A C 1
ATOM 1035 O O . ALA A 1 128 ? 0.565 -0.406 -16.020 1.00 70.44 128 ALA A O 1
ATOM 1036 N N . GLU A 1 129 ? 0.990 -2.118 -14.615 1.00 67.94 129 GLU A N 1
ATOM 1037 C CA . GLU A 1 129 ? 2.444 -2.129 -14.707 1.00 67.94 129 GLU A CA 1
ATOM 1038 C C . GLU A 1 129 ? 2.895 -2.573 -16.093 1.00 67.94 129 GLU A C 1
ATOM 1040 O O . GLU A 1 129 ? 3.523 -1.784 -16.790 1.00 67.94 129 GLU A O 1
ATOM 1045 N N . TYR A 1 130 ? 2.414 -3.725 -16.580 1.00 69.12 130 TYR A N 1
ATOM 1046 C CA . TYR A 1 130 ? 2.703 -4.195 -17.939 1.00 69.12 130 TYR A CA 1
ATOM 1047 C C . TYR A 1 130 ? 2.422 -3.128 -19.008 1.00 69.12 130 TYR A C 1
ATOM 1049 O O . TYR A 1 130 ? 3.274 -2.815 -19.841 1.00 69.12 130 TYR A O 1
ATOM 1057 N N . TYR A 1 131 ? 1.217 -2.548 -19.008 1.00 64.69 131 TYR A N 1
ATOM 1058 C CA . TYR A 1 131 ? 0.868 -1.491 -19.958 1.00 64.69 131 TYR A CA 1
ATOM 1059 C C . TYR A 1 131 ? 1.662 -0.210 -19.701 1.00 64.69 131 TYR A C 1
ATOM 1061 O O . TYR A 1 131 ? 1.985 0.492 -20.658 1.00 64.69 131 TYR A O 1
ATOM 1069 N N . GLY A 1 132 ? 1.984 0.083 -18.440 1.00 64.50 132 GLY A N 1
ATOM 1070 C CA . GLY A 1 132 ? 2.896 1.149 -18.051 1.00 64.50 132 GLY A CA 1
ATOM 1071 C C . GLY A 1 132 ? 4.242 0.995 -18.750 1.00 64.50 132 GLY A C 1
ATOM 1072 O O . GLY A 1 132 ? 4.625 1.881 -19.508 1.00 64.50 132 GLY A O 1
ATOM 1073 N N . ASP A 1 133 ? 4.888 -0.161 -18.626 1.00 63.66 133 ASP A N 1
ATOM 1074 C CA . ASP A 1 133 ? 6.172 -0.440 -19.269 1.00 63.66 133 ASP A CA 1
ATOM 1075 C C . ASP A 1 133 ? 6.109 -0.384 -20.790 1.00 63.66 133 ASP A C 1
ATOM 1077 O O . ASP A 1 133 ? 7.011 0.162 -21.420 1.00 63.66 133 ASP A O 1
ATOM 1081 N N . GLN A 1 134 ? 5.032 -0.878 -21.407 1.00 62.47 134 GLN A N 1
ATOM 1082 C CA . GLN A 1 134 ? 4.883 -0.791 -22.864 1.00 62.47 134 GLN A CA 1
ATOM 1083 C C . GLN A 1 134 ? 4.712 0.652 -23.360 1.00 62.47 134 GLN A C 1
ATOM 1085 O O . GLN A 1 134 ? 5.233 1.010 -24.416 1.00 62.47 134 GLN A O 1
ATOM 1090 N N . ILE A 1 135 ? 3.956 1.481 -22.636 1.00 59.16 135 ILE A N 1
ATOM 1091 C CA . ILE A 1 135 ? 3.662 2.865 -23.040 1.00 59.16 135 ILE A CA 1
ATOM 1092 C C . ILE A 1 135 ? 4.845 3.784 -22.737 1.00 59.16 135 ILE A C 1
ATOM 1094 O O . ILE A 1 135 ? 5.150 4.693 -23.512 1.00 59.16 135 ILE A O 1
ATOM 1098 N N . PHE A 1 136 ? 5.478 3.568 -21.590 1.00 57.91 136 PHE A N 1
ATOM 1099 C CA . PHE A 1 136 ? 6.475 4.458 -21.021 1.00 57.91 136 PHE A CA 1
ATOM 1100 C C . PHE A 1 136 ? 7.906 3.926 -21.196 1.00 57.91 136 PHE A C 1
ATOM 1102 O O . PHE A 1 136 ? 8.856 4.598 -20.808 1.00 57.91 136 PHE A O 1
ATOM 1109 N N . SER A 1 137 ? 8.089 2.763 -21.829 1.00 60.78 137 SER A N 1
ATOM 1110 C CA . SER A 1 137 ? 9.394 2.105 -21.991 1.00 60.78 137 SER A CA 1
ATOM 1111 C C . SER A 1 137 ? 10.153 1.969 -20.666 1.00 60.78 137 SER A C 1
ATOM 1113 O O . SER A 1 137 ? 11.384 2.040 -20.637 1.00 60.78 137 SER A O 1
ATOM 1115 N N . THR A 1 138 ? 9.413 1.823 -19.567 1.00 58.88 138 THR A N 1
ATOM 1116 C CA . THR A 1 138 ? 9.970 1.689 -18.223 1.00 58.88 138 THR A CA 1
ATOM 1117 C C . THR A 1 138 ? 10.469 0.261 -18.019 1.00 58.88 138 THR A C 1
ATOM 1119 O O . THR A 1 138 ? 10.158 -0.651 -18.790 1.00 58.88 138 THR A O 1
ATOM 1122 N N . ARG A 1 139 ? 11.346 0.074 -17.030 1.00 56.69 139 ARG A N 1
ATOM 1123 C CA . ARG A 1 139 ? 11.823 -1.253 -16.605 1.00 56.69 139 ARG A CA 1
ATOM 1124 C C . ARG A 1 139 ? 11.235 -1.613 -15.238 1.00 56.69 139 ARG A C 1
ATOM 1126 O O . ARG A 1 139 ? 11.979 -2.105 -14.392 1.00 56.69 139 ARG A O 1
ATOM 1133 N N . ALA A 1 140 ? 9.977 -1.232 -15.005 1.00 55.03 140 ALA A N 1
ATOM 1134 C CA . ALA A 1 140 ? 9.266 -1.532 -13.767 1.00 55.03 140 ALA A CA 1
ATOM 1135 C C . ALA A 1 140 ? 8.881 -3.016 -13.746 1.00 55.03 140 ALA A C 1
ATOM 1137 O O . ALA A 1 140 ? 9.250 -3.683 -12.790 1.00 55.03 140 ALA A O 1
ATOM 1138 N N . TYR A 1 141 ? 8.393 -3.554 -14.877 1.00 48.75 141 TYR A N 1
ATOM 1139 C CA . TYR A 1 141 ? 8.411 -4.989 -15.173 1.00 48.75 141 TYR A CA 1
ATOM 1140 C C . TYR A 1 141 ? 9.805 -5.521 -14.876 1.00 48.75 141 TYR A C 1
ATOM 1142 O O . TYR A 1 141 ? 10.783 -5.068 -15.504 1.00 48.75 141 TYR A O 1
ATOM 1150 N N . GLY A 1 142 ? 9.893 -6.495 -13.969 1.00 50.22 142 GLY A N 1
ATOM 1151 C CA . GLY A 1 142 ? 11.096 -7.260 -13.717 1.00 50.22 142 GLY A CA 1
ATOM 1152 C C . GLY A 1 142 ? 11.775 -7.544 -15.047 1.00 50.22 142 GLY A C 1
ATOM 1153 O O . GLY A 1 142 ? 11.159 -8.022 -16.001 1.00 50.22 142 GLY A O 1
ATOM 1154 N N . GLN A 1 143 ? 13.024 -7.076 -15.139 1.00 48.19 143 GLN A N 1
ATOM 1155 C CA . GLN A 1 143 ? 13.837 -6.958 -16.353 1.00 48.19 143 GLN A CA 1
ATOM 1156 C C . GLN A 1 143 ? 13.294 -7.722 -17.569 1.00 48.19 143 GLN A C 1
ATOM 1158 O O . GLN A 1 143 ? 13.227 -8.952 -17.536 1.00 48.19 143 GLN A O 1
ATOM 1163 N N . SER A 1 144 ? 12.990 -7.005 -18.662 1.00 37.06 144 SER A N 1
ATOM 1164 C CA . SER A 1 144 ? 12.459 -7.580 -19.908 1.00 37.06 144 SER A CA 1
ATOM 1165 C C . SER A 1 144 ? 13.017 -8.985 -20.200 1.00 37.06 144 SER A C 1
ATOM 1167 O O . SER A 1 144 ? 14.205 -9.128 -20.505 1.00 37.06 144 SER A O 1
ATOM 1169 N N . GLY A 1 145 ? 12.170 -10.017 -20.110 1.00 41.06 145 GLY A N 1
ATOM 1170 C CA . GLY A 1 145 ? 12.554 -11.400 -20.413 1.00 41.06 145 GLY A CA 1
ATOM 1171 C C . GLY A 1 145 ? 12.398 -12.431 -19.292 1.00 41.06 145 GLY A C 1
ATOM 1172 O O . GLY A 1 145 ? 12.794 -13.574 -19.521 1.00 41.06 145 GLY A O 1
ATOM 1173 N N . GLN A 1 146 ? 11.812 -12.104 -18.133 1.00 49.84 146 GLN A N 1
ATOM 1174 C CA . GLN A 1 146 ? 11.433 -13.116 -17.136 1.00 49.84 146 GLN A CA 1
ATOM 1175 C C . GLN A 1 146 ? 9.979 -13.590 -17.329 1.00 49.84 146 GLN A C 1
ATOM 1177 O O . GLN A 1 146 ? 9.042 -12.866 -17.014 1.00 49.84 146 GLN A O 1
ATOM 1182 N N . PRO A 1 147 ? 9.738 -14.816 -17.826 1.00 47.41 147 PRO A N 1
ATOM 1183 C CA . PRO A 1 147 ? 8.387 -15.320 -18.100 1.00 47.41 147 PRO A CA 1
ATOM 1184 C C . PRO A 1 147 ? 7.561 -15.680 -16.844 1.00 47.41 147 PRO A C 1
ATOM 1186 O O . PRO A 1 147 ? 6.500 -16.283 -16.988 1.00 47.41 147 PRO A O 1
ATOM 1189 N N . LEU A 1 148 ? 8.038 -15.370 -15.630 1.00 59.25 148 LEU A N 1
ATOM 1190 C CA . LEU A 1 148 ? 7.431 -15.786 -14.354 1.00 59.25 148 LEU A CA 1
ATOM 1191 C C . LEU A 1 148 ? 7.238 -14.651 -13.330 1.00 59.25 148 LEU A C 1
ATOM 1193 O O . LEU A 1 148 ? 6.789 -14.948 -12.227 1.00 59.25 148 LEU A O 1
ATOM 1197 N N . ASP A 1 149 ? 7.538 -13.404 -13.694 1.00 70.00 149 ASP A N 1
ATOM 1198 C CA . ASP A 1 149 ? 7.519 -12.226 -12.808 1.00 70.00 149 ASP A CA 1
ATOM 1199 C C . ASP A 1 149 ? 6.136 -12.022 -12.170 1.00 70.00 149 ASP A C 1
ATOM 1201 O O . ASP A 1 149 ? 5.941 -12.357 -11.008 1.00 70.00 149 ASP A O 1
ATOM 1205 N N . THR A 1 150 ? 5.112 -11.792 -12.997 1.00 76.50 150 THR A N 1
ATOM 1206 C CA . 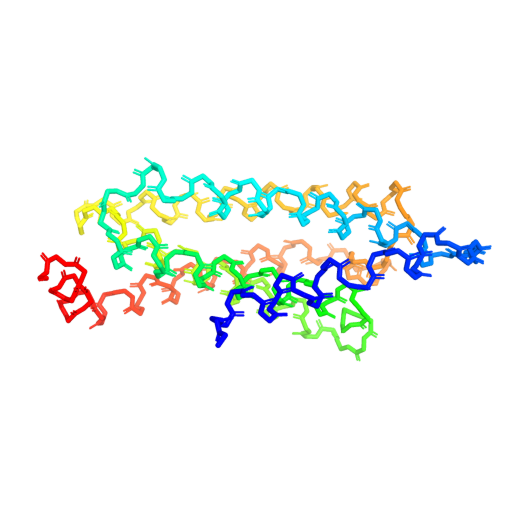THR A 1 150 ? 3.711 -11.668 -12.560 1.00 76.50 150 THR A CA 1
ATOM 1207 C C . THR A 1 150 ? 3.201 -12.832 -11.703 1.00 76.50 150 THR A C 1
ATOM 1209 O O . THR A 1 150 ? 2.346 -12.654 -10.837 1.00 76.50 150 THR A O 1
ATOM 1212 N N . LEU A 1 151 ? 3.668 -14.069 -11.931 1.00 78.38 151 LEU A N 1
ATOM 1213 C CA . LEU A 1 151 ? 3.269 -15.183 -11.061 1.00 78.38 151 LEU A CA 1
ATOM 1214 C C . LEU A 1 151 ? 3.883 -15.027 -9.668 1.00 78.38 151 LEU A C 1
ATOM 1216 O O . LEU A 1 151 ? 3.219 -15.311 -8.669 1.00 78.38 151 LEU A O 1
ATOM 1220 N N . TYR A 1 152 ? 5.146 -14.622 -9.615 1.00 81.88 152 TYR A N 1
ATOM 1221 C CA . TYR A 1 152 ? 5.852 -14.358 -8.378 1.00 81.88 152 TYR A CA 1
ATOM 1222 C C . TYR A 1 152 ? 5.246 -13.159 -7.639 1.00 81.88 152 TYR A C 1
ATOM 1224 O O . TYR A 1 152 ? 4.978 -13.277 -6.444 1.00 81.88 152 TYR A O 1
ATOM 1232 N N . ASP A 1 153 ? 4.875 -12.096 -8.345 1.00 83.81 153 ASP A N 1
ATOM 1233 C CA . ASP A 1 153 ? 4.224 -10.915 -7.769 1.00 83.81 153 ASP A CA 1
ATOM 1234 C C . ASP A 1 153 ? 2.857 -11.252 -7.183 1.00 83.81 153 ASP A C 1
ATOM 1236 O O . ASP A 1 153 ? 2.575 -10.948 -6.024 1.00 83.81 153 ASP A O 1
ATOM 1240 N N . ILE A 1 154 ? 2.050 -12.050 -7.892 1.00 83.75 154 ILE A N 1
ATOM 1241 C CA . ILE A 1 154 ? 0.786 -12.588 -7.362 1.00 83.75 154 ILE A CA 1
ATOM 1242 C C . ILE A 1 154 ? 1.019 -13.429 -6.093 1.00 83.75 154 ILE A C 1
ATOM 1244 O O . ILE A 1 154 ? 0.199 -13.410 -5.161 1.00 83.75 154 ILE A O 1
ATOM 1248 N N . MET A 1 155 ? 2.107 -14.203 -6.034 1.00 87.56 155 MET A N 1
ATOM 1249 C CA . MET A 1 155 ? 2.457 -14.979 -4.842 1.00 87.56 155 MET A CA 1
ATOM 1250 C C . MET A 1 155 ? 2.865 -14.069 -3.680 1.00 87.56 155 MET A C 1
ATOM 1252 O O . MET A 1 155 ? 2.381 -14.270 -2.559 1.00 87.56 155 MET A O 1
ATOM 1256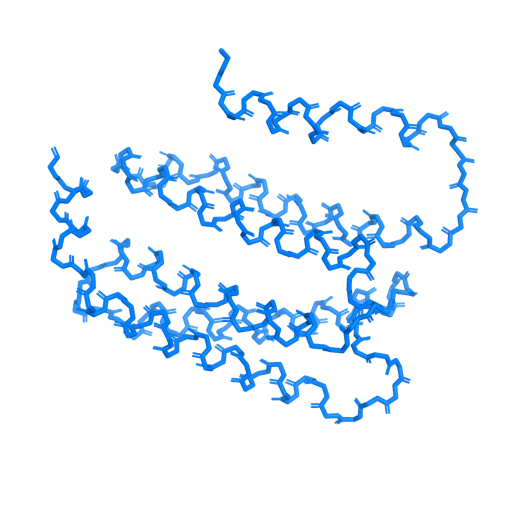 N N . MET A 1 156 ? 3.708 -13.069 -3.934 1.00 90.56 156 MET A N 1
ATOM 1257 C CA . MET A 1 156 ? 4.164 -12.106 -2.932 1.00 90.56 156 MET A CA 1
ATOM 1258 C C . MET A 1 156 ? 3.007 -11.254 -2.416 1.00 90.56 156 MET A C 1
ATOM 1260 O O . MET A 1 156 ? 2.854 -11.125 -1.196 1.00 90.56 156 MET A O 1
ATOM 1264 N N . ASP A 1 157 ? 2.107 -10.832 -3.301 1.00 89.69 157 ASP A N 1
ATOM 1265 C CA . ASP A 1 157 ? 0.864 -10.156 -2.957 1.00 89.69 157 ASP A CA 1
ATOM 1266 C C . ASP A 1 157 ? 0.012 -11.010 -2.022 1.00 89.69 157 ASP A C 1
ATOM 1268 O O . ASP A 1 157 ? -0.435 -10.566 -0.958 1.00 89.69 157 ASP A O 1
ATOM 1272 N N . SER A 1 158 ? -0.178 -12.278 -2.388 1.00 90.00 158 SER A N 1
ATOM 1273 C CA . SER A 1 158 ? -0.951 -13.231 -1.595 1.00 90.00 158 SER A CA 1
ATOM 1274 C C . SER A 1 158 ? -0.341 -13.428 -0.206 1.00 90.00 158 SER A C 1
ATOM 1276 O O . SER A 1 158 ? -1.064 -13.418 0.797 1.00 90.00 158 SER A O 1
ATOM 1278 N N . PHE A 1 159 ? 0.983 -13.575 -0.107 1.00 93.69 159 PHE A N 1
ATOM 1279 C CA . PHE A 1 159 ? 1.678 -13.668 1.179 1.00 93.69 159 PHE A CA 1
ATOM 1280 C C . PHE A 1 159 ? 1.558 -12.383 1.998 1.00 93.69 159 PHE A C 1
ATOM 1282 O O . PHE A 1 159 ? 1.328 -12.458 3.210 1.00 93.69 159 PHE A O 1
ATOM 1289 N N . GLY A 1 160 ? 1.627 -11.222 1.350 1.00 93.69 160 GLY A N 1
ATOM 1290 C CA . GLY A 1 160 ? 1.375 -9.928 1.967 1.00 93.69 160 GLY A CA 1
ATOM 1291 C C . GLY A 1 160 ? -0.021 -9.854 2.581 1.00 93.69 160 GLY A C 1
ATOM 1292 O O . GLY A 1 160 ? -0.170 -9.505 3.753 1.00 93.69 160 GLY A O 1
ATOM 1293 N N . VAL A 1 161 ? -1.056 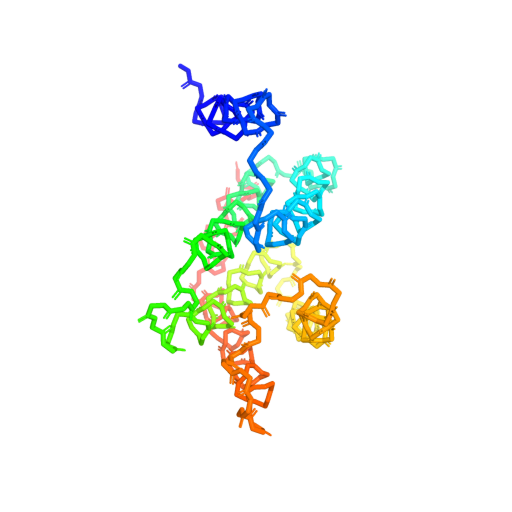-10.282 1.851 1.00 92.12 161 VAL A N 1
ATOM 1294 C CA . VAL A 1 161 ? -2.434 -10.361 2.366 1.00 92.12 161 VAL A CA 1
ATOM 1295 C C . VAL A 1 161 ? -2.516 -11.245 3.612 1.00 92.12 161 VAL A C 1
ATOM 1297 O O . VAL A 1 161 ? -3.084 -10.828 4.629 1.00 92.12 161 VAL A O 1
ATOM 1300 N N . TRP A 1 162 ? -1.921 -12.441 3.583 1.00 92.75 162 TRP A N 1
ATOM 1301 C CA . TRP A 1 162 ? -1.890 -13.333 4.748 1.00 92.75 162 TRP A CA 1
ATOM 1302 C C . TRP A 1 162 ? -1.180 -12.703 5.946 1.00 92.75 162 TRP A C 1
ATOM 1304 O O . TRP A 1 162 ? -1.691 -12.787 7.069 1.00 92.75 162 TRP A O 1
ATOM 1314 N N . LEU A 1 163 ? -0.052 -12.025 5.721 1.00 95.12 163 LEU A N 1
ATOM 1315 C CA . LEU A 1 163 ? 0.648 -11.293 6.771 1.00 95.12 163 LEU A CA 1
ATOM 1316 C C . LEU A 1 163 ? -0.237 -10.181 7.344 1.00 95.12 163 LEU A C 1
ATOM 1318 O O . LEU A 1 163 ? -0.396 -10.100 8.561 1.00 95.12 163 LEU A O 1
ATOM 1322 N N . GLY A 1 164 ? -0.858 -9.358 6.498 1.00 92.56 164 GLY A N 1
ATOM 1323 C CA . GLY A 1 164 ? -1.744 -8.272 6.923 1.00 92.56 164 GLY A CA 1
ATOM 1324 C C . GLY A 1 164 ? -2.920 -8.767 7.771 1.00 92.56 164 GLY A C 1
ATOM 1325 O O . GLY A 1 164 ? -3.229 -8.183 8.816 1.00 92.56 164 GLY A O 1
ATOM 1326 N N . LEU A 1 165 ? -3.529 -9.894 7.383 1.00 91.56 165 LEU A N 1
ATOM 1327 C CA . LEU A 1 165 ? -4.562 -10.574 8.170 1.00 91.56 165 LEU A CA 1
ATOM 1328 C C . LEU A 1 165 ? -4.027 -11.072 9.519 1.00 91.56 165 LEU A C 1
ATOM 1330 O O . LEU A 1 165 ? -4.678 -10.871 10.549 1.00 91.56 165 LEU A O 1
ATOM 1334 N N . GLY A 1 166 ? -2.852 -11.707 9.525 1.00 92.25 166 GLY A N 1
ATOM 1335 C CA . GLY A 1 166 ? -2.198 -12.204 10.735 1.00 92.25 166 GLY A CA 1
ATOM 1336 C C . GLY A 1 166 ? -1.871 -11.079 11.717 1.00 92.25 166 GLY A C 1
ATOM 1337 O O . GLY A 1 166 ? -2.261 -11.139 12.885 1.00 92.25 166 GLY A O 1
ATOM 1338 N N . VAL A 1 167 ? -1.245 -10.003 11.232 1.00 93.75 167 VAL A N 1
ATOM 1339 C CA . VAL A 1 167 ? -0.947 -8.800 12.021 1.00 93.75 167 VAL A CA 1
ATOM 1340 C C . VAL A 1 167 ? -2.237 -8.203 12.568 1.00 93.75 167 VAL A C 1
ATOM 1342 O O . VAL A 1 167 ? -2.321 -7.938 13.765 1.00 93.75 167 VAL A O 1
ATOM 1345 N N . PHE A 1 168 ? -3.283 -8.061 11.747 1.00 91.50 168 PHE A N 1
ATOM 1346 C CA . PHE A 1 168 ? -4.564 -7.547 12.228 1.00 91.50 168 PHE A CA 1
ATOM 1347 C C . PHE A 1 168 ? -5.137 -8.433 13.331 1.00 91.50 168 PHE A C 1
ATOM 1349 O O . PHE A 1 168 ? -5.594 -7.926 14.353 1.00 91.50 168 PHE A O 1
ATOM 1356 N N . TRP A 1 169 ? -5.108 -9.755 13.169 1.00 90.12 169 TRP A N 1
ATOM 1357 C CA . TRP A 1 169 ? -5.619 -10.680 14.176 1.00 90.12 169 TRP A CA 1
ATOM 1358 C C . TRP A 1 169 ? -4.918 -10.510 15.532 1.00 90.12 169 TRP A C 1
ATOM 1360 O O . TRP A 1 169 ? -5.596 -10.497 16.568 1.00 90.12 169 TRP A O 1
ATOM 1370 N N . LEU A 1 170 ? -3.600 -10.288 15.513 1.00 92.81 170 LEU A N 1
ATOM 1371 C CA . LEU A 1 170 ? -2.783 -10.015 16.696 1.00 92.81 170 LEU A CA 1
ATOM 1372 C C . LEU A 1 170 ? -3.056 -8.623 17.291 1.00 92.81 170 LEU A C 1
ATOM 1374 O O . LEU A 1 170 ? -3.133 -8.476 18.511 1.00 92.81 170 LEU A O 1
ATOM 1378 N N . THR A 1 171 ? -3.264 -7.598 16.459 1.00 92.38 171 THR A N 1
ATOM 1379 C CA . THR A 1 171 ? -3.370 -6.197 16.906 1.00 92.38 171 THR A CA 1
ATOM 1380 C C . THR A 1 171 ? -4.806 -5.678 17.038 1.00 92.38 171 THR A C 1
ATOM 1382 O O . THR A 1 171 ? -5.011 -4.565 17.523 1.00 92.38 171 THR A O 1
ATOM 1385 N N . ARG A 1 172 ? -5.832 -6.441 16.636 1.00 89.94 172 ARG A N 1
ATOM 1386 C CA . ARG A 1 172 ? -7.222 -5.949 16.504 1.00 89.94 172 ARG A CA 1
ATOM 1387 C C . ARG A 1 172 ? -7.778 -5.318 17.775 1.00 89.94 172 ARG A C 1
ATOM 1389 O O . ARG A 1 172 ? -8.461 -4.308 17.698 1.00 89.94 172 ARG A O 1
ATOM 1396 N N . ARG A 1 173 ? -7.516 -5.898 18.951 1.00 89.06 173 ARG A N 1
ATOM 1397 C CA . ARG A 1 173 ? -8.060 -5.398 20.227 1.00 89.06 173 ARG A CA 1
ATOM 1398 C C . ARG A 1 173 ? -7.479 -4.026 20.591 1.00 89.06 173 ARG A C 1
ATOM 1400 O O . ARG A 1 173 ? -8.268 -3.091 20.713 1.00 89.06 173 ARG A O 1
ATOM 1407 N N . PRO A 1 174 ? -6.147 -3.866 20.733 1.00 91.31 174 PRO A N 1
ATOM 1408 C CA . PRO A 1 174 ? -5.574 -2.566 21.069 1.00 91.31 174 PRO A CA 1
ATOM 1409 C C . PRO A 1 174 ? -5.838 -1.515 19.985 1.00 91.31 174 PRO A C 1
ATOM 1411 O O . PRO A 1 174 ? -6.201 -0.389 20.315 1.00 91.31 174 PRO A O 1
ATOM 1414 N N . VAL A 1 175 ? -5.747 -1.883 18.701 1.00 88.81 175 VAL A N 1
ATOM 1415 C CA . VAL A 1 175 ? -5.937 -0.933 17.594 1.00 88.81 175 VAL A CA 1
ATOM 1416 C C . VAL A 1 175 ? -7.383 -0.452 17.509 1.00 88.81 175 VAL A C 1
ATOM 1418 O O . VAL A 1 175 ? -7.611 0.750 17.422 1.00 88.81 175 VAL A O 1
ATOM 1421 N N . LEU A 1 176 ? -8.377 -1.345 17.590 1.00 86.81 176 LEU A N 1
ATOM 1422 C CA . LEU A 1 176 ? -9.781 -0.923 17.538 1.00 86.81 176 LEU A CA 1
ATOM 1423 C C . LEU A 1 176 ? -10.176 -0.091 18.761 1.00 86.81 176 LEU A C 1
ATOM 1425 O O . LEU A 1 176 ? -10.956 0.847 18.614 1.00 86.81 176 LEU A O 1
ATOM 1429 N N . ASN A 1 177 ? -9.624 -0.387 19.940 1.00 89.31 177 ASN A N 1
ATOM 1430 C CA . ASN A 1 177 ? -9.837 0.434 21.132 1.00 89.31 177 ASN A CA 1
ATOM 1431 C C . ASN A 1 177 ? -9.236 1.834 20.957 1.00 89.31 177 ASN A C 1
ATOM 1433 O O . ASN A 1 177 ? -9.900 2.819 21.258 1.00 89.31 177 ASN A O 1
ATOM 1437 N N . TRP A 1 178 ? -8.021 1.934 20.411 1.00 89.38 178 TRP A N 1
ATOM 1438 C CA . TRP A 1 178 ? -7.389 3.221 20.117 1.00 89.38 178 TRP A CA 1
ATOM 1439 C C . TRP A 1 178 ? -8.133 4.010 19.035 1.00 89.38 178 TRP A C 1
ATOM 1441 O O . TRP A 1 178 ? -8.264 5.222 19.156 1.00 89.38 178 TRP A O 1
ATOM 1451 N N . VAL A 1 179 ? -8.643 3.354 17.991 1.00 86.81 179 VAL A N 1
ATOM 1452 C CA . VAL A 1 179 ? -9.394 4.026 16.919 1.00 86.81 179 VAL A CA 1
ATOM 1453 C C . VAL A 1 179 ? -10.746 4.560 17.410 1.00 86.81 179 VAL A C 1
ATOM 1455 O O . VAL A 1 179 ? -11.191 5.605 16.931 1.00 86.81 179 VAL A O 1
ATOM 1458 N N . ARG A 1 180 ? -11.413 3.828 18.314 1.00 81.56 180 ARG A N 1
ATOM 1459 C CA . ARG A 1 180 ? -12.788 4.113 18.764 1.00 81.56 180 ARG A CA 1
ATOM 1460 C C . ARG A 1 180 ? -12.880 4.957 20.034 1.00 81.56 180 ARG A C 1
ATOM 1462 O O . ARG A 1 180 ? -13.919 5.583 20.224 1.00 81.56 180 ARG A O 1
ATOM 1469 N N . GLY A 1 181 ? -11.864 4.923 20.897 1.00 77.38 181 GLY A N 1
ATOM 1470 C CA . GLY A 1 181 ? -11.737 5.831 22.045 1.00 77.38 181 GLY A CA 1
ATOM 1471 C C . GLY A 1 181 ? -11.263 7.213 21.633 1.00 77.38 181 GLY A C 1
ATOM 1472 O O . GLY A 1 181 ? -11.417 8.148 22.436 1.00 77.38 181 GLY A O 1
#

pLDDT: mean 70.97, std 17.25, range [36.06, 95.12]